Protein AF-A0A921HLY1-F1 (afdb_monomer_lite)

Structure (mmCIF, N/CA/C/O backbone):
data_AF-A0A921HLY1-F1
#
_entry.id   AF-A0A921HLY1-F1
#
loop_
_atom_site.group_PDB
_atom_site.id
_atom_site.type_symbol
_atom_site.label_atom_id
_atom_site.label_alt_id
_atom_site.label_comp_id
_atom_site.label_asym_id
_atom_site.label_entity_id
_atom_site.label_seq_id
_atom_site.pdbx_PDB_ins_code
_atom_site.Cartn_x
_atom_site.Cartn_y
_atom_site.Cartn_z
_atom_site.occupancy
_atom_site.B_iso_or_equiv
_atom_site.auth_seq_id
_atom_site.auth_comp_id
_atom_site.auth_asym_id
_atom_site.auth_atom_id
_atom_site.pdbx_PDB_model_num
ATOM 1 N N . VAL A 1 1 ? -1.413 1.088 -6.805 1.00 96.00 1 VAL A N 1
ATOM 2 C CA . VAL A 1 1 ? -2.646 1.766 -6.314 1.00 96.00 1 VAL A CA 1
ATOM 3 C C . VAL A 1 1 ? -3.868 0.845 -6.198 1.00 96.00 1 VAL A C 1
ATOM 5 O O . VAL A 1 1 ? -4.313 0.600 -5.082 1.00 96.00 1 VAL A O 1
ATOM 8 N N . ARG A 1 2 ? -4.414 0.291 -7.297 1.00 97.94 2 ARG A N 1
ATOM 9 C CA . ARG A 1 2 ? -5.695 -0.464 -7.298 1.00 97.94 2 ARG A CA 1
ATOM 10 C C . ARG A 1 2 ? -5.818 -1.563 -6.232 1.00 97.94 2 ARG A C 1
ATOM 12 O O . ARG A 1 2 ? -6.865 -1.666 -5.607 1.00 97.94 2 ARG A O 1
ATOM 19 N N . ALA A 1 3 ? -4.765 -2.348 -6.004 1.00 98.19 3 ALA A N 1
ATOM 20 C CA . ALA A 1 3 ? -4.774 -3.411 -4.996 1.00 98.19 3 ALA A CA 1
ATOM 21 C C . ALA A 1 3 ? -5.023 -2.881 -3.568 1.00 98.19 3 ALA A C 1
ATOM 23 O O . ALA A 1 3 ? -5.834 -3.447 -2.841 1.00 98.19 3 ALA A O 1
ATOM 24 N N . ILE A 1 4 ? -4.409 -1.753 -3.190 1.00 98.12 4 ILE A N 1
ATOM 25 C CA . ILE A 1 4 ? -4.626 -1.125 -1.875 1.00 98.12 4 ILE A CA 1
ATOM 26 C C . ILE A 1 4 ? -6.067 -0.622 -1.744 1.00 98.12 4 ILE A C 1
ATOM 28 O O . ILE A 1 4 ? -6.720 -0.889 -0.731 1.00 98.12 4 ILE A O 1
ATOM 32 N N . LYS A 1 5 ? -6.603 0.026 -2.789 1.00 96.94 5 LYS A N 1
ATOM 33 C CA . LYS A 1 5 ? -8.014 0.460 -2.832 1.00 96.94 5 LYS A CA 1
ATOM 34 C C . LYS A 1 5 ? -8.983 -0.718 -2.714 1.00 96.94 5 LYS A C 1
ATOM 36 O O . LYS A 1 5 ? -10.029 -0.579 -2.097 1.00 96.94 5 LYS A O 1
ATOM 41 N N . ALA A 1 6 ? -8.615 -1.877 -3.260 1.00 97.75 6 ALA A N 1
ATOM 42 C CA . ALA A 1 6 ? -9.388 -3.112 -3.154 1.00 97.75 6 ALA A CA 1
ATOM 43 C C . ALA A 1 6 ? -9.273 -3.810 -1.783 1.00 97.75 6 ALA A C 1
ATOM 45 O O . ALA A 1 6 ? -9.965 -4.797 -1.558 1.00 97.75 6 ALA A O 1
ATOM 46 N N . GLY A 1 7 ? -8.422 -3.322 -0.873 1.00 97.38 7 GLY A N 1
ATOM 47 C CA . GLY A 1 7 ? -8.300 -3.860 0.485 1.00 97.38 7 GLY A CA 1
ATOM 48 C C . GLY A 1 7 ? -6.999 -4.608 0.781 1.00 97.38 7 GLY A C 1
ATOM 49 O O . GLY A 1 7 ? -6.807 -5.018 1.918 1.00 97.38 7 GLY A O 1
ATOM 50 N N . ALA A 1 8 ? -6.081 -4.759 -0.181 1.00 98.50 8 ALA A N 1
ATOM 51 C CA . ALA A 1 8 ? -4.788 -5.388 0.094 1.00 98.50 8 ALA A CA 1
ATOM 52 C C . ALA A 1 8 ? -3.973 -4.567 1.110 1.00 98.50 8 ALA A C 1
ATOM 54 O O . ALA A 1 8 ? -4.005 -3.333 1.088 1.00 98.50 8 ALA A O 1
ATOM 55 N N . ASP A 1 9 ? -3.229 -5.250 1.980 1.00 98.62 9 ASP A N 1
ATOM 56 C CA . ASP A 1 9 ? -2.389 -4.598 2.991 1.00 98.62 9 ASP A CA 1
ATOM 57 C C . ASP A 1 9 ? -0.916 -4.489 2.554 1.00 98.62 9 ASP A C 1
ATOM 59 O O . ASP A 1 9 ? -0.255 -3.509 2.885 1.00 98.62 9 ASP A O 1
ATOM 63 N N . ILE A 1 10 ? -0.409 -5.459 1.783 1.00 97.88 10 ILE A N 1
ATOM 64 C CA . ILE A 1 10 ? 0.988 -5.527 1.321 1.00 97.88 10 ILE A CA 1
ATOM 65 C C . ILE A 1 10 ? 1.012 -5.635 -0.207 1.00 97.88 10 ILE A C 1
ATOM 67 O O . ILE A 1 10 ? 0.276 -6.432 -0.788 1.00 97.88 10 ILE A O 1
ATOM 71 N N . ILE A 1 11 ? 1.884 -4.854 -0.849 1.00 97.00 11 ILE A N 1
ATOM 72 C CA . ILE A 1 11 ? 2.245 -5.023 -2.259 1.00 97.00 11 ILE A CA 1
ATOM 73 C C . ILE A 1 11 ? 3.562 -5.787 -2.325 1.00 97.00 11 ILE A C 1
ATOM 75 O O . ILE A 1 11 ? 4.512 -5.441 -1.629 1.00 97.00 11 ILE A O 1
ATOM 79 N N . LEU A 1 12 ? 3.602 -6.818 -3.165 1.00 97.25 12 LEU A N 1
ATOM 80 C CA . LEU A 1 12 ? 4.802 -7.593 -3.444 1.00 97.25 12 LEU A CA 1
ATOM 81 C C . LEU A 1 12 ? 5.252 -7.304 -4.877 1.00 97.25 12 LEU A C 1
ATOM 83 O O . LEU A 1 12 ? 4.492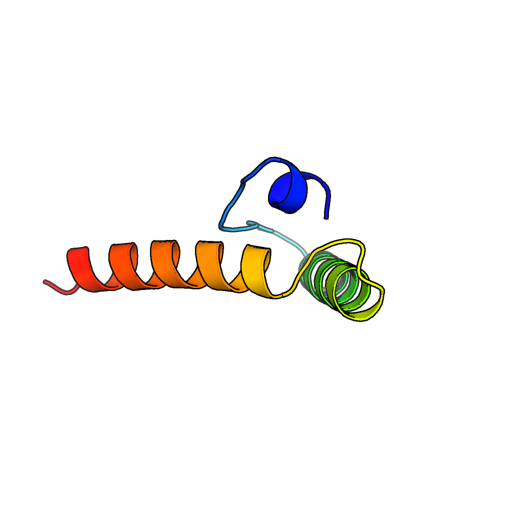 -7.528 -5.818 1.00 97.25 12 LEU A O 1
ATOM 87 N N . VAL A 1 13 ? 6.483 -6.826 -5.026 1.00 96.25 13 VAL A N 1
ATOM 88 C CA . VAL A 1 13 ? 7.177 -6.679 -6.307 1.00 96.25 13 VAL A CA 1
ATOM 89 C C . VAL A 1 13 ? 8.449 -7.512 -6.191 1.00 96.25 13 VAL A C 1
ATOM 91 O O . VAL A 1 13 ? 9.224 -7.309 -5.265 1.00 96.25 13 VAL A O 1
ATOM 94 N N . CYS A 1 14 ? 8.599 -8.525 -7.044 1.00 93.94 14 CYS A N 1
ATOM 95 C CA . CYS A 1 14 ? 9.654 -9.537 -6.888 1.00 93.94 14 CYS A CA 1
ATOM 96 C C . CYS A 1 14 ? 10.914 -9.246 -7.710 1.00 93.94 14 CYS A C 1
ATOM 98 O O . CYS A 1 14 ? 11.958 -9.848 -7.456 1.00 93.94 14 CYS A O 1
ATOM 100 N N . HIS A 1 15 ? 10.804 -8.400 -8.732 1.00 92.38 15 HIS A N 1
ATOM 101 C CA . HIS A 1 15 ? 11.856 -8.163 -9.709 1.00 92.38 15 HIS A CA 1
ATOM 102 C C . HIS A 1 15 ? 11.884 -6.691 -10.106 1.00 92.38 15 HIS A C 1
ATOM 104 O O . HIS A 1 15 ? 10.832 -6.058 -10.178 1.00 92.38 15 HIS A O 1
ATOM 110 N N . GLU A 1 16 ? 13.095 -6.234 -10.426 1.00 95.38 16 GLU A N 1
ATOM 111 C CA . GLU A 1 16 ? 13.422 -4.905 -10.947 1.00 95.38 16 GLU A CA 1
ATOM 112 C C . GLU A 1 16 ? 13.158 -3.761 -9.959 1.00 95.38 16 GLU A C 1
ATOM 114 O O . GLU A 1 16 ? 12.029 -3.410 -9.628 1.00 95.38 16 GLU A O 1
ATOM 119 N N . TYR A 1 17 ? 14.246 -3.118 -9.527 1.00 94.88 17 TYR A N 1
ATOM 120 C CA . TYR A 1 17 ? 14.198 -1.995 -8.588 1.00 94.88 17 TYR A CA 1
ATOM 121 C C . TYR A 1 17 ? 13.355 -0.816 -9.106 1.00 94.88 17 TYR A C 1
ATOM 123 O O . TYR A 1 17 ? 12.740 -0.087 -8.327 1.00 94.88 17 TYR A O 1
ATOM 131 N N . GLU A 1 18 ? 13.300 -0.637 -10.426 1.00 97.50 18 GLU A N 1
ATOM 132 C CA . GLU A 1 18 ? 12.454 0.369 -11.068 1.00 97.50 18 GLU A CA 1
ATOM 133 C C . GLU A 1 18 ? 10.969 0.117 -10.774 1.00 97.50 18 GLU A C 1
ATOM 135 O O . GLU A 1 18 ? 10.271 1.023 -10.332 1.00 97.50 18 GLU A O 1
ATOM 140 N N . HIS A 1 19 ? 10.502 -1.130 -10.878 1.00 96.56 19 HIS A N 1
ATOM 141 C CA . HIS A 1 19 ? 9.115 -1.486 -10.570 1.00 96.56 19 HIS A CA 1
ATOM 142 C C . HIS A 1 19 ? 8.775 -1.325 -9.085 1.00 96.56 19 HIS A C 1
ATOM 144 O O . HIS A 1 19 ? 7.662 -0.920 -8.740 1.00 96.56 19 HIS A O 1
ATOM 150 N N . GLU A 1 20 ? 9.722 -1.629 -8.193 1.00 96.75 20 GLU A N 1
ATOM 151 C CA . GLU A 1 20 ? 9.574 -1.367 -6.757 1.00 96.75 20 GLU A CA 1
ATOM 152 C C . GLU A 1 20 ? 9.423 0.138 -6.487 1.00 96.75 20 GLU A C 1
ATOM 154 O O . GLU A 1 20 ? 8.531 0.557 -5.741 1.00 96.75 20 GLU A O 1
ATOM 159 N N . THR A 1 21 ? 10.258 0.951 -7.142 1.00 97.69 21 THR A N 1
ATOM 160 C CA . THR A 1 21 ? 10.254 2.415 -7.028 1.00 97.69 21 THR A CA 1
ATOM 161 C C . THR A 1 21 ? 8.952 3.009 -7.565 1.00 97.69 21 THR A C 1
ATOM 163 O O . THR A 1 21 ? 8.322 3.811 -6.874 1.00 97.69 21 THR A O 1
ATOM 166 N N . ASP A 1 22 ? 8.490 2.567 -8.734 1.00 97.75 22 ASP A N 1
ATOM 167 C CA . ASP A 1 22 ? 7.227 3.007 -9.334 1.00 97.75 22 ASP A CA 1
ATOM 168 C C . ASP A 1 22 ? 6.024 2.653 -8.455 1.00 97.75 22 ASP A C 1
ATOM 170 O O . ASP A 1 22 ? 5.107 3.460 -8.273 1.00 97.75 22 ASP A O 1
ATOM 174 N N . ALA A 1 23 ? 6.020 1.454 -7.862 1.00 97.50 23 ALA A N 1
ATOM 175 C CA . ALA A 1 23 ? 4.965 1.041 -6.947 1.00 97.50 23 ALA A CA 1
ATOM 176 C C . ALA A 1 23 ? 4.930 1.917 -5.685 1.00 97.50 23 ALA A C 1
ATOM 178 O O . ALA A 1 23 ? 3.842 2.294 -5.236 1.00 97.50 23 ALA A O 1
ATOM 179 N N . TYR A 1 24 ? 6.099 2.251 -5.129 1.00 97.69 24 TYR A N 1
ATOM 180 C CA . TYR A 1 24 ? 6.226 3.141 -3.977 1.00 97.69 24 TYR A CA 1
ATOM 181 C C . TYR A 1 24 ? 5.756 4.564 -4.299 1.00 97.69 24 TYR A C 1
ATOM 183 O O . TYR A 1 24 ? 4.854 5.071 -3.628 1.00 97.69 24 TYR A O 1
ATOM 191 N N . LEU A 1 25 ? 6.312 5.186 -5.344 1.00 98.44 25 LEU A N 1
ATOM 192 C CA . LEU A 1 25 ? 5.982 6.558 -5.735 1.00 98.44 25 LEU A CA 1
ATOM 193 C C . LEU A 1 25 ? 4.509 6.689 -6.128 1.00 98.44 25 LEU A C 1
ATOM 195 O O . LEU A 1 25 ? 3.826 7.589 -5.652 1.00 98.44 25 LEU A O 1
ATOM 199 N N . GLY A 1 26 ? 3.973 5.734 -6.891 1.00 98.44 26 GLY A N 1
ATOM 200 C CA . GLY A 1 26 ? 2.562 5.744 -7.271 1.00 98.44 26 GLY A CA 1
ATOM 201 C C . GLY A 1 26 ? 1.607 5.616 -6.078 1.00 98.44 26 GLY A C 1
ATOM 202 O O . GLY A 1 26 ? 0.501 6.152 -6.116 1.00 98.44 26 GLY A O 1
ATOM 203 N N . LEU A 1 27 ? 1.998 4.915 -5.006 1.00 98.44 27 LEU A N 1
ATOM 204 C CA . LEU A 1 27 ? 1.218 4.888 -3.764 1.00 98.44 27 LEU A CA 1
ATOM 205 C C . LEU A 1 27 ? 1.361 6.185 -2.966 1.00 98.44 27 LEU A C 1
ATOM 207 O O . LEU A 1 27 ? 0.361 6.658 -2.431 1.00 98.44 27 LEU A O 1
ATOM 211 N N . LEU A 1 28 ? 2.565 6.755 -2.900 1.00 98.50 28 LEU A N 1
ATOM 212 C CA . LEU A 1 28 ? 2.818 8.026 -2.226 1.00 98.50 28 LEU A CA 1
ATOM 213 C C . LEU A 1 28 ? 2.002 9.160 -2.859 1.00 98.50 28 LEU A C 1
ATOM 215 O O . LEU A 1 28 ? 1.308 9.888 -2.150 1.00 98.50 28 LEU A O 1
ATOM 219 N N . ASP A 1 29 ? 2.014 9.257 -4.187 1.00 98.75 29 ASP A N 1
ATOM 220 C CA . ASP A 1 29 ? 1.244 10.253 -4.93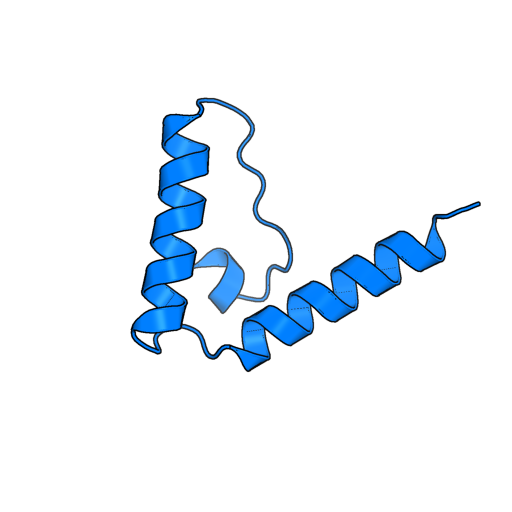1 1.00 98.75 29 ASP A CA 1
ATOM 221 C C . ASP A 1 29 ? -0.261 10.076 -4.724 1.00 98.75 29 ASP A C 1
ATOM 223 O O . ASP A 1 29 ? -0.962 11.057 -4.472 1.00 98.75 29 ASP A O 1
ATOM 227 N N . ALA A 1 30 ? -0.756 8.833 -4.757 1.00 98.56 30 ALA A N 1
ATOM 228 C CA . ALA A 1 30 ? -2.163 8.523 -4.502 1.00 98.56 30 ALA A CA 1
ATOM 229 C C . ALA A 1 30 ? -2.616 8.902 -3.081 1.00 98.56 30 ALA A C 1
ATOM 231 O O . ALA A 1 30 ? -3.791 9.189 -2.868 1.00 98.56 30 ALA A O 1
ATOM 232 N N . VAL A 1 31 ? -1.715 8.901 -2.096 1.00 98.44 31 VAL A N 1
ATOM 233 C CA . VAL A 1 31 ? -2.028 9.401 -0.749 1.00 98.44 31 VAL A CA 1
ATOM 234 C C . VAL A 1 31 ? -1.995 10.927 -0.722 1.00 98.44 31 VAL A C 1
ATOM 236 O O . VAL A 1 31 ? -2.953 11.556 -0.276 1.00 98.44 31 VAL A O 1
ATOM 239 N N . ASN A 1 32 ? -0.935 11.534 -1.259 1.00 98.56 32 ASN A N 1
ATOM 240 C CA . ASN A 1 32 ? -0.748 12.987 -1.267 1.00 98.56 32 ASN A CA 1
ATOM 241 C C . ASN A 1 32 ? -1.866 13.734 -2.009 1.00 98.56 32 ASN A C 1
ATOM 243 O O . ASN A 1 32 ? -2.229 14.844 -1.623 1.00 98.56 32 ASN A O 1
ATOM 247 N N . ASN A 1 33 ? -2.415 13.139 -3.070 1.00 98.31 33 ASN A N 1
ATOM 248 C CA . ASN A 1 33 ? -3.498 13.726 -3.858 1.00 98.31 33 ASN A CA 1
ATOM 249 C C . ASN A 1 33 ? -4.910 13.362 -3.353 1.00 98.31 33 ASN A C 1
ATOM 251 O O . ASN A 1 33 ? -5.897 13.822 -3.927 1.00 98.31 33 ASN A O 1
ATOM 255 N N . GLY A 1 34 ? -5.016 12.553 -2.294 1.00 98.00 34 GLY A N 1
ATOM 256 C CA . GLY A 1 34 ? -6.284 12.149 -1.689 1.00 98.00 34 GLY A CA 1
ATOM 257 C C . GLY A 1 34 ? -7.031 11.012 -2.398 1.00 98.00 34 GLY A C 1
ATOM 258 O O . GLY A 1 34 ? -8.154 10.704 -2.000 1.00 98.00 34 GLY A O 1
ATOM 259 N N . GLU A 1 35 ? -6.455 10.350 -3.410 1.00 98.38 35 GLU A N 1
ATOM 260 C CA . GLU A 1 35 ? -7.041 9.135 -4.003 1.00 98.38 35 GLU A CA 1
ATOM 261 C C . GLU A 1 35 ? -7.145 7.987 -2.977 1.00 98.38 35 GLU A C 1
ATOM 263 O O . GLU A 1 35 ? -8.078 7.175 -3.025 1.00 98.38 35 GLU A O 1
ATOM 268 N N . ILE A 1 36 ? -6.190 7.919 -2.047 1.00 98.44 36 ILE A N 1
ATOM 269 C CA . ILE A 1 36 ? -6.176 7.026 -0.890 1.00 98.44 36 ILE A CA 1
ATOM 270 C C . ILE A 1 36 ? -6.033 7.886 0.368 1.00 98.44 36 ILE A C 1
ATOM 272 O O . ILE A 1 36 ? -5.050 8.594 0.538 1.00 98.44 36 ILE A O 1
ATOM 276 N N . SER A 1 37 ? -6.987 7.792 1.290 1.00 98.31 37 SER A N 1
ATOM 277 C CA . SER A 1 37 ? -6.884 8.448 2.599 1.00 98.31 37 SER A CA 1
ATOM 278 C C . SER A 1 37 ? -5.714 7.887 3.418 1.00 98.31 37 SER A C 1
ATOM 280 O O . SER A 1 37 ? -5.517 6.667 3.427 1.00 98.31 37 SER A O 1
ATOM 282 N N . GLN A 1 38 ? -5.010 8.724 4.185 1.00 98.25 38 GLN A N 1
ATOM 283 C CA . GLN A 1 38 ? -3.956 8.275 5.106 1.00 98.25 38 GLN A CA 1
ATOM 284 C C . GLN A 1 38 ? -4.470 7.197 6.078 1.00 98.25 38 GLN A C 1
ATOM 286 O O . GLN A 1 38 ? -3.798 6.192 6.303 1.00 98.25 38 GLN A O 1
ATOM 291 N N . GLU A 1 39 ? -5.706 7.328 6.563 1.00 98.44 39 GLU A N 1
ATOM 292 C CA . GLU A 1 39 ? -6.341 6.369 7.472 1.00 98.44 39 GLU A CA 1
ATOM 293 C C . GLU A 1 39 ? -6.392 4.953 6.878 1.00 98.44 39 GLU A C 1
ATOM 295 O O . GLU A 1 39 ? -6.178 3.962 7.580 1.00 98.44 39 GLU A O 1
ATOM 300 N N . ARG A 1 40 ? -6.607 4.841 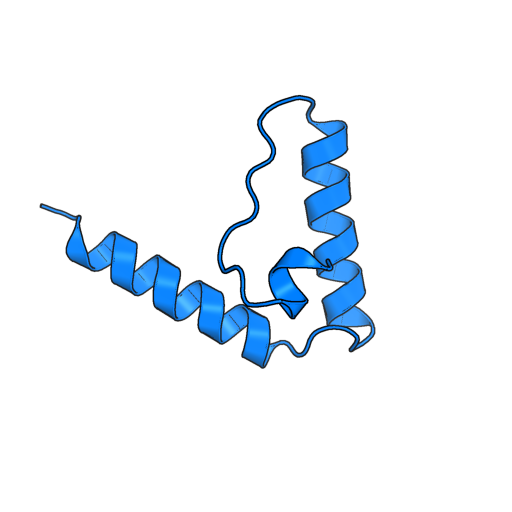5.560 1.00 98.19 40 ARG A N 1
ATOM 301 C CA . ARG A 1 40 ? -6.621 3.554 4.849 1.00 98.19 40 ARG A CA 1
ATOM 302 C C . ARG A 1 40 ? -5.246 2.887 4.883 1.00 98.19 40 ARG A C 1
ATOM 304 O O . ARG A 1 40 ? -5.188 1.661 4.984 1.00 98.19 40 ARG A O 1
ATOM 311 N N . ILE A 1 41 ? -4.162 3.660 4.803 1.00 98.38 41 ILE A N 1
ATOM 312 C CA . ILE A 1 41 ? -2.789 3.153 4.937 1.00 98.38 41 ILE A CA 1
ATOM 313 C C . ILE A 1 41 ? -2.513 2.750 6.387 1.00 98.38 41 ILE A C 1
ATOM 315 O O . ILE A 1 41 ? -2.012 1.650 6.628 1.00 98.38 41 ILE A O 1
ATOM 319 N N . ASP A 1 42 ? -2.908 3.581 7.351 1.00 98.69 42 ASP A N 1
ATOM 320 C CA . ASP A 1 42 ? -2.715 3.311 8.778 1.00 98.69 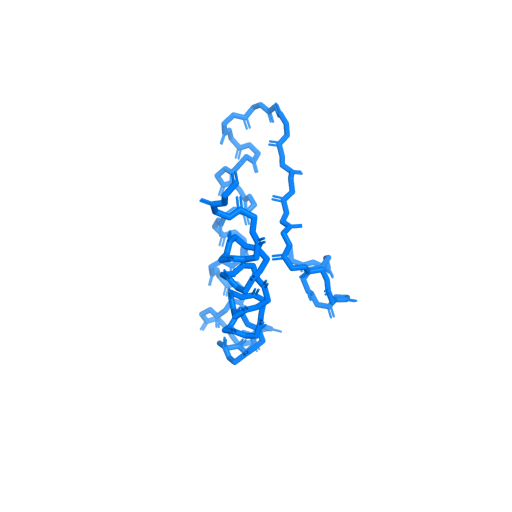42 ASP A CA 1
ATOM 321 C C . ASP A 1 42 ? -3.395 2.006 9.217 1.00 98.69 42 ASP A C 1
ATOM 323 O O . ASP A 1 42 ? -2.852 1.254 10.031 1.00 98.69 42 ASP A O 1
ATOM 327 N N . GLU A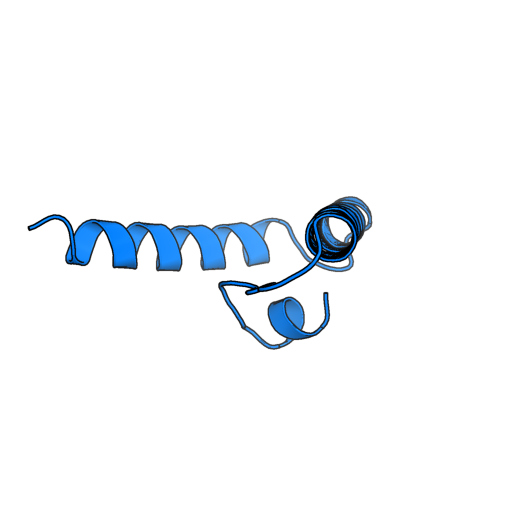 1 43 ? -4.566 1.688 8.661 1.00 98.69 43 GLU A N 1
ATOM 328 C CA . GLU A 1 43 ? -5.224 0.397 8.871 1.00 98.69 43 GLU A CA 1
ATOM 329 C C . GLU A 1 43 ? -4.381 -0.791 8.396 1.00 98.69 43 GLU A C 1
ATOM 331 O O . GLU A 1 43 ? -4.220 -1.758 9.148 1.00 98.69 43 GLU A O 1
ATOM 336 N N . SER A 1 44 ? -3.822 -0.722 7.180 1.00 98.56 44 SER A N 1
ATOM 337 C CA . SER A 1 44 ? -2.930 -1.768 6.664 1.00 98.56 44 SER A CA 1
ATOM 338 C C . SER A 1 44 ? -1.723 -1.940 7.580 1.00 98.56 44 SER A C 1
ATOM 340 O O . SER A 1 44 ? -1.397 -3.056 7.987 1.00 98.56 44 SER A O 1
ATOM 342 N N . VAL A 1 45 ? -1.089 -0.830 7.972 1.00 98.50 45 VAL A N 1
ATOM 343 C CA . VAL A 1 45 ? 0.089 -0.841 8.849 1.00 98.50 45 VAL A CA 1
ATOM 344 C C . VAL A 1 45 ? -0.238 -1.492 10.193 1.00 98.50 45 VAL A C 1
ATOM 346 O O . VAL A 1 45 ? 0.513 -2.357 10.642 1.00 98.50 45 VAL A O 1
ATOM 349 N N . LYS A 1 46 ? -1.382 -1.169 10.811 1.00 98.69 46 LYS A N 1
ATOM 350 C CA . LYS A 1 46 ? -1.831 -1.814 12.059 1.00 98.69 46 LYS A CA 1
ATOM 351 C C . LYS A 1 46 ? -1.982 -3.330 11.901 1.00 98.69 46 LYS A C 1
ATOM 353 O O . LYS A 1 46 ? -1.525 -4.071 12.773 1.00 98.69 46 LYS A O 1
ATOM 358 N N . ARG A 1 47 ? -2.581 -3.810 10.802 1.00 98.69 47 ARG A N 1
ATOM 359 C CA . ARG A 1 47 ? -2.726 -5.255 10.523 1.00 98.69 47 ARG A CA 1
ATOM 360 C C . ARG A 1 47 ? -1.366 -5.931 10.342 1.00 98.69 47 ARG A C 1
ATOM 362 O O . ARG A 1 47 ? -1.134 -6.982 10.936 1.00 98.69 47 ARG A O 1
ATOM 369 N N . ILE A 1 48 ? -0.453 -5.302 9.601 1.00 98.44 48 ILE A N 1
ATOM 370 C CA . ILE A 1 48 ? 0.905 -5.814 9.360 1.00 98.44 48 ILE A CA 1
ATOM 371 C C . ILE A 1 48 ? 1.705 -5.878 10.662 1.00 98.44 48 ILE A C 1
ATOM 373 O O . ILE A 1 48 ? 2.312 -6.903 10.961 1.00 98.44 48 ILE A O 1
ATOM 377 N N . VAL A 1 49 ? 1.700 -4.807 11.461 1.00 98.50 49 VAL A N 1
ATOM 378 C CA . VAL A 1 49 ? 2.393 -4.773 12.756 1.00 98.50 49 VAL A CA 1
ATOM 379 C C . VAL A 1 49 ? 1.817 -5.830 13.691 1.00 98.50 49 VAL A C 1
ATOM 381 O O . VAL A 1 49 ? 2.582 -6.587 14.280 1.00 98.50 49 VAL A O 1
ATOM 384 N N . LYS A 1 50 ? 0.486 -5.965 13.771 1.00 98.25 50 LYS A N 1
ATOM 385 C CA . LYS A 1 50 ? -0.159 -7.043 14.534 1.00 98.25 50 LYS A CA 1
ATOM 386 C C . LYS A 1 50 ? 0.319 -8.421 14.073 1.00 98.25 50 LYS A C 1
ATOM 388 O O . LYS A 1 50 ? 0.670 -9.242 14.913 1.00 98.25 50 LYS A O 1
ATOM 393 N N . ALA A 1 51 ? 0.357 -8.673 12.764 1.00 97.81 51 ALA A N 1
ATOM 394 C CA . ALA A 1 51 ? 0.836 -9.940 12.220 1.00 97.81 51 ALA A CA 1
ATOM 395 C C . ALA A 1 51 ? 2.300 -10.204 12.602 1.00 97.81 51 ALA A C 1
ATOM 397 O O . ALA A 1 51 ? 2.608 -11.302 13.053 1.00 97.81 51 ALA A O 1
ATOM 398 N N . LYS A 1 52 ? 3.183 -9.200 12.512 1.00 97.44 52 LYS A N 1
ATOM 399 C CA . LYS A 1 52 ? 4.580 -9.317 12.962 1.00 97.44 52 LYS A CA 1
ATOM 400 C C . LYS A 1 52 ? 4.668 -9.644 14.453 1.00 97.44 52 LYS A C 1
ATOM 402 O O . LYS A 1 52 ? 5.368 -10.577 14.819 1.00 97.44 52 LYS A O 1
ATOM 407 N N . LEU A 1 53 ? 3.918 -8.930 15.298 1.00 97.81 53 LEU A N 1
ATOM 408 C CA . LEU A 1 53 ? 3.905 -9.149 16.748 1.00 97.81 53 LEU A CA 1
ATOM 409 C C . LEU A 1 53 ? 3.421 -10.553 17.137 1.00 97.81 53 LEU A C 1
ATOM 411 O O . LEU A 1 53 ? 3.919 -11.121 18.103 1.00 97.81 53 LEU A O 1
ATOM 415 N N . LEU A 1 54 ? 2.479 -11.123 16.381 1.00 97.62 54 LEU A N 1
ATOM 416 C CA . LEU A 1 54 ? 1.973 -12.480 16.608 1.00 97.62 54 LEU A CA 1
ATOM 417 C C . LEU A 1 54 ? 2.995 -13.586 16.292 1.00 97.62 54 LEU A C 1
ATOM 419 O O . LEU A 1 54 ? 2.821 -14.697 16.777 1.00 97.62 54 LEU A O 1
ATOM 423 N N . HIS A 1 55 ? 4.036 -13.296 15.506 1.00 95.00 55 HIS A N 1
ATOM 424 C CA . HIS A 1 55 ? 5.027 -14.277 15.039 1.00 95.00 55 HIS A CA 1
ATOM 425 C C . HIS A 1 55 ? 6.458 -13.922 15.487 1.00 95.00 55 HIS A C 1
ATOM 427 O O . HIS A 1 55 ? 7.424 -14.255 14.808 1.00 95.00 55 HIS A O 1
ATOM 433 N N . LEU A 1 56 ? 6.602 -13.196 16.602 1.00 89.38 56 LEU A N 1
ATOM 434 C CA . LEU A 1 56 ? 7.900 -12.800 17.173 1.00 89.38 56 LEU A CA 1
ATOM 435 C C . LEU A 1 56 ? 8.560 -13.879 18.061 1.00 89.38 56 LEU A C 1
ATOM 437 O O . LEU A 1 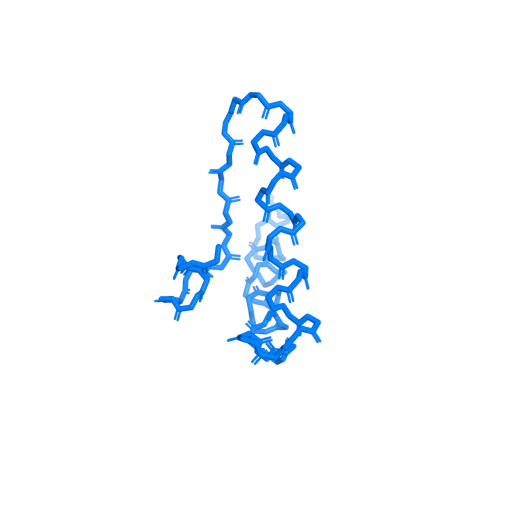56 ? 9.600 -13.605 18.657 1.00 89.38 56 LEU A O 1
ATOM 441 N N . MET A 1 57 ? 7.978 -15.075 18.158 1.00 67.06 57 MET A N 1
ATOM 442 C CA . MET A 1 57 ? 8.508 -16.233 18.899 1.00 67.06 57 MET A CA 1
ATOM 443 C C . MET A 1 57 ? 8.699 -17.417 17.959 1.00 67.06 57 MET A C 1
ATOM 445 O O . MET A 1 57 ? 9.562 -18.260 18.278 1.00 67.06 57 MET A O 1
#

Foldseek 3Di:
DVCLVVPDLDDDDPDDPVVVVCVVVVVVVCPVVVVDDPVSNVVSVVVVVVVCVVPVD

Organism: NCBI:txid158847

Secondary structure (DSSP, 8-state):
-HHHHTT-S-----S-HHHHHHHHHHHHHHHHTTSS-HHHHHHHHHHHHHHHHHT--

pLDDT: mean 96.98, std 4.33, range [67.06, 98.75]

Sequence (57 aa):
VRAIKAGADIILVCHEYEHETDAYLGLLDAVNNGEISQERIDESVKRIVKAKLLHLM

InterPro domains:
  IPR001764 Glycoside hydrolase, family 3, N-terminal [PF00933] (2-50)
  IPR017853 Glycoside hydrolase superfamily [SSF51445] (1-53)
  IPR036962 Glycoside hydrolase, family 3, N-terminal domain superfamily [G3DSA:3.20.20.300] (1-57)
  IPR050226 NagZ Beta-hexosaminidase [PTHR30480] (1-52)

Radius of gyration: 12.64 Å; chains: 1; bounding box: 24×30×30 Å